Protein AF-D9UV63-F1 (afdb_monomer_lite)

Sequence (111 aa):
MTKRVDGAAAPSVGQDRGRERWCEWCGSPFRPAGTG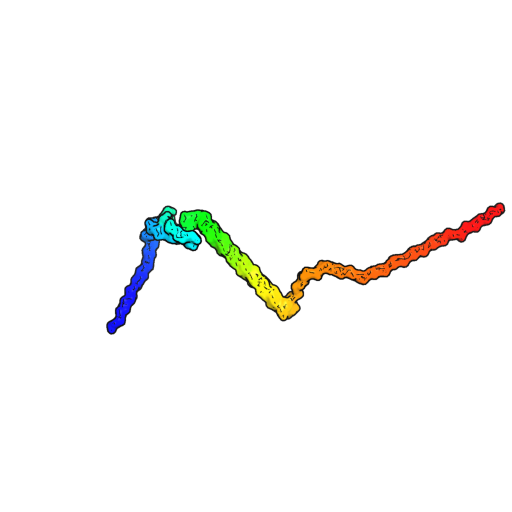RMPRYCRRSCRQRAYEHRQEAARLLAATQEAERAALAYAAGLAVPSRDETPQPGPALPPPRSAAPLSAGEELPLF

Radius of gyration: 40.04 Å; chains: 1; bounding box: 150×21×52 Å

pLDDT: mean 77.17, std 18.34, range [42.72, 98.56]

Structure (mmCIF, N/CA/C/O backbone):
data_AF-D9UV63-F1
#
_entry.id   AF-D9UV63-F1
#
loop_
_atom_site.group_PDB
_atom_site.id
_atom_site.type_symbol
_atom_site.label_atom_id
_atom_site.label_alt_id
_atom_site.label_comp_id
_atom_site.label_asym_id
_atom_site.label_entity_id
_atom_site.label_seq_id
_atom_site.pdbx_PDB_ins_code
_atom_site.Cartn_x
_atom_site.Cartn_y
_atom_site.Cartn_z
_atom_site.occupancy
_atom_site.B_iso_or_equiv
_atom_site.auth_seq_id
_atom_site.auth_comp_id
_atom_site.auth_asym_id
_atom_site.auth_atom_id
_atom_site.pdbx_PDB_model_num
ATOM 1 N N . MET A 1 1 ? -50.334 2.379 -10.396 1.00 52.16 1 MET A N 1
ATOM 2 C CA . MET A 1 1 ? -49.906 2.484 -8.983 1.00 52.16 1 MET A CA 1
ATOM 3 C C . MET A 1 1 ? -48.487 1.933 -8.827 1.00 52.16 1 MET A C 1
ATOM 5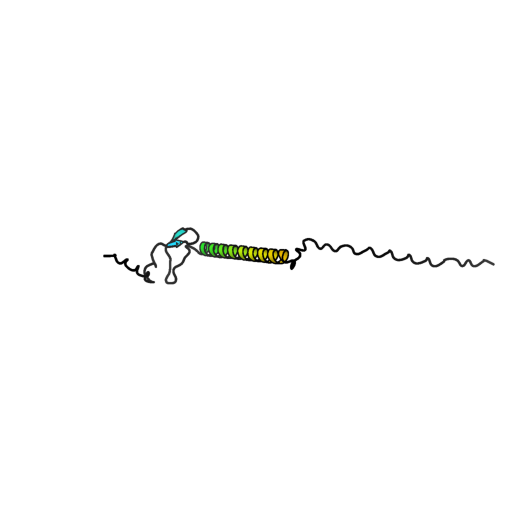 O O . MET A 1 1 ? -48.330 0.751 -8.559 1.00 52.16 1 MET A O 1
ATOM 9 N N . THR A 1 2 ? -47.443 2.738 -9.030 1.00 54.31 2 THR A N 1
ATOM 10 C CA . THR A 1 2 ? -46.047 2.318 -8.792 1.00 54.31 2 THR A CA 1
ATOM 11 C C . THR A 1 2 ? -45.567 2.928 -7.478 1.00 54.31 2 THR A C 1
ATOM 13 O O . THR A 1 2 ? -45.623 4.142 -7.287 1.00 54.31 2 THR A O 1
ATOM 16 N N . LYS A 1 3 ? -45.197 2.062 -6.527 1.00 45.53 3 LYS A N 1
ATOM 17 C CA . LYS A 1 3 ? -44.826 2.430 -5.156 1.00 45.53 3 LYS A CA 1
ATOM 18 C C . LYS A 1 3 ? -43.593 3.341 -5.146 1.00 45.53 3 LYS A C 1
ATOM 20 O O . LYS A 1 3 ? -42.590 3.029 -5.783 1.00 45.53 3 LYS A O 1
ATOM 25 N N . ARG A 1 4 ? -43.681 4.437 -4.384 1.00 50.59 4 ARG A N 1
ATOM 26 C CA . ARG A 1 4 ? -42.527 5.217 -3.915 1.00 50.59 4 ARG A CA 1
ATOM 27 C C . ARG A 1 4 ? -41.579 4.270 -3.185 1.00 50.59 4 ARG A C 1
ATOM 29 O O . ARG A 1 4 ? -42.009 3.564 -2.279 1.00 50.59 4 ARG A O 1
ATOM 36 N N . VAL A 1 5 ? -40.315 4.270 -3.583 1.00 57.81 5 VAL A N 1
ATOM 37 C CA . VAL A 1 5 ? -39.235 3.810 -2.714 1.00 57.81 5 VAL A CA 1
ATOM 38 C C . VAL A 1 5 ? -38.868 4.993 -1.829 1.00 57.81 5 VAL A C 1
ATOM 40 O O . VAL A 1 5 ? -38.463 6.046 -2.320 1.00 57.81 5 VAL A O 1
ATOM 43 N N . ASP A 1 6 ? -39.135 4.856 -0.537 1.00 47.62 6 ASP A N 1
ATOM 44 C CA . ASP A 1 6 ? -38.837 5.881 0.451 1.00 47.62 6 ASP A CA 1
ATOM 45 C C . ASP A 1 6 ? -37.332 6.158 0.495 1.00 47.62 6 ASP A C 1
ATOM 47 O O . ASP A 1 6 ? -36.498 5.248 0.506 1.00 47.62 6 ASP A O 1
ATOM 51 N N . GLY A 1 7 ? -36.996 7.448 0.487 1.00 42.72 7 GLY A N 1
ATOM 52 C CA . GLY A 1 7 ? -35.633 7.935 0.602 1.00 42.72 7 GLY A CA 1
ATOM 53 C C . GLY A 1 7 ? -35.008 7.470 1.911 1.00 42.72 7 GLY A C 1
ATOM 54 O O . GLY A 1 7 ? -35.487 7.800 2.996 1.00 42.72 7 GLY A O 1
ATOM 55 N N . ALA A 1 8 ? -33.907 6.729 1.803 1.00 46.25 8 ALA A N 1
ATOM 56 C CA . ALA A 1 8 ? -33.042 6.439 2.931 1.00 46.25 8 ALA A CA 1
ATOM 57 C C . ALA A 1 8 ? -32.489 7.764 3.475 1.00 46.25 8 ALA A C 1
ATOM 59 O O . ALA A 1 8 ? -31.674 8.431 2.834 1.00 46.25 8 ALA A O 1
ATOM 60 N N . ALA A 1 9 ? -32.972 8.153 4.653 1.00 45.19 9 ALA A N 1
ATOM 61 C CA . ALA A 1 9 ? -32.455 9.279 5.408 1.00 45.19 9 ALA A CA 1
ATOM 62 C C . ALA A 1 9 ? -30.938 9.120 5.593 1.00 45.19 9 ALA A C 1
ATOM 64 O O . ALA A 1 9 ? -30.464 8.092 6.082 1.00 45.19 9 ALA A O 1
ATOM 65 N N . ALA A 1 10 ? -30.177 10.142 5.196 1.00 49.03 10 ALA A N 1
ATOM 66 C CA . ALA A 1 10 ? -28.748 10.218 5.466 1.00 49.03 10 ALA A CA 1
ATOM 67 C C . ALA A 1 10 ? -28.498 10.026 6.976 1.00 49.03 10 ALA A C 1
ATOM 69 O O . ALA A 1 10 ? -29.213 10.632 7.785 1.00 49.03 10 ALA A O 1
ATOM 70 N N . PRO A 1 11 ? -27.516 9.204 7.391 1.00 55.31 11 PRO A N 1
ATOM 71 C CA . PRO A 1 11 ? -27.257 8.980 8.805 1.00 55.31 11 PRO A CA 1
ATOM 72 C C . PRO A 1 11 ? -26.878 10.307 9.467 1.00 55.31 11 PRO A C 1
ATOM 74 O O . PRO A 1 11 ? -25.893 10.953 9.105 1.00 55.31 11 PRO A O 1
ATOM 77 N N . SER A 1 12 ? -27.697 10.728 10.431 1.00 54.62 12 SER A N 1
ATOM 78 C CA . SER A 1 12 ? -27.438 11.913 11.244 1.00 54.62 12 SER A CA 1
ATOM 79 C C . SER A 1 12 ? -26.061 11.791 11.914 1.00 54.62 12 SER A C 1
ATOM 81 O O . SER A 1 12 ? -25.758 10.797 12.574 1.00 54.62 12 SER A O 1
ATOM 83 N N . VAL A 1 13 ? -25.217 12.817 11.754 1.00 55.12 13 VAL A N 1
ATOM 84 C CA . VAL A 1 13 ? -23.779 12.875 12.119 1.00 55.12 13 VAL A CA 1
ATOM 85 C C . VAL A 1 13 ? -23.507 12.734 13.644 1.00 55.12 13 VAL A C 1
ATOM 87 O O . VAL A 1 13 ? -22.407 12.979 14.137 1.00 55.12 13 VAL A O 1
ATOM 90 N N . GLY A 1 14 ? -24.487 12.299 14.443 1.00 54.06 14 GLY A N 1
ATOM 91 C CA . GLY A 1 14 ? -24.403 12.208 15.902 1.00 54.06 14 GLY A CA 1
ATOM 92 C C . GLY A 1 14 ? -24.740 10.860 16.544 1.00 54.06 14 GLY A C 1
ATOM 93 O O . GLY A 1 14 ? -24.405 10.694 17.714 1.00 54.06 14 GLY A O 1
ATOM 94 N N . GLN A 1 15 ? -25.365 9.907 15.841 1.00 56.56 15 GLN A N 1
ATOM 95 C CA . GLN A 1 15 ? -25.986 8.736 16.495 1.00 56.56 15 GLN A CA 1
ATOM 96 C C . GLN A 1 15 ? -25.116 7.470 16.572 1.00 56.56 15 GLN A C 1
ATOM 98 O O . GLN A 1 15 ? -25.423 6.568 17.348 1.00 56.56 15 GLN A O 1
ATOM 103 N N . ASP A 1 16 ? -23.997 7.402 15.851 1.00 59.72 16 ASP A N 1
ATOM 104 C CA . ASP A 1 16 ? -23.160 6.191 15.822 1.00 59.72 16 ASP A CA 1
ATOM 105 C C . ASP A 1 16 ? -22.022 6.177 16.858 1.00 59.72 16 ASP A C 1
ATOM 107 O O . ASP A 1 16 ? -21.193 5.267 16.868 1.00 59.72 16 ASP A O 1
ATOM 111 N N . ARG A 1 17 ? -21.966 7.163 17.765 1.00 61.62 17 ARG A N 1
ATOM 112 C CA . ARG A 1 17 ? -20.850 7.326 18.722 1.00 61.62 17 ARG A CA 1
ATOM 113 C C . ARG A 1 17 ? -20.729 6.200 19.759 1.00 61.62 17 ARG A C 1
ATOM 115 O O . ARG A 1 17 ? -19.699 6.103 20.409 1.00 61.62 17 ARG A O 1
ATOM 122 N N . GLY A 1 18 ? -21.756 5.361 19.904 1.00 64.69 18 GLY A N 1
ATOM 123 C CA . GLY A 1 18 ? -21.752 4.177 20.773 1.00 64.69 18 GLY A CA 1
ATOM 124 C C . GLY A 1 18 ? -22.094 2.873 20.052 1.00 64.69 18 GLY A C 1
ATOM 125 O O . GLY A 1 18 ? -22.155 1.826 20.697 1.00 64.69 18 GLY A O 1
ATOM 126 N N . ARG A 1 19 ? -22.331 2.914 18.732 1.00 80.38 19 ARG A N 1
ATOM 127 C CA . ARG A 1 19 ? -22.620 1.701 17.963 1.00 80.38 19 ARG A CA 1
ATOM 128 C C . ARG A 1 19 ? -21.338 0.928 17.702 1.00 80.38 19 ARG A C 1
ATOM 130 O O . ARG A 1 19 ? -20.270 1.496 17.471 1.00 80.38 19 ARG A O 1
ATOM 137 N N . GLU A 1 20 ? -21.471 -0.387 17.740 1.00 87.31 20 GLU A N 1
ATOM 138 C CA . GLU A 1 20 ? -20.416 -1.298 17.330 1.00 87.31 20 GLU A CA 1
ATOM 139 C C . GLU A 1 20 ? -20.101 -1.096 15.844 1.00 87.31 20 GLU A C 1
ATOM 141 O O . GLU A 1 20 ? -21.002 -0.999 15.008 1.00 87.31 20 GLU A O 1
ATOM 146 N N . ARG A 1 21 ? -18.812 -0.980 15.520 1.00 90.69 21 ARG A N 1
ATOM 147 C CA . ARG A 1 21 ? -18.309 -0.849 14.152 1.00 90.69 21 ARG A CA 1
ATOM 148 C C . ARG A 1 21 ? -17.352 -1.974 13.837 1.00 90.69 21 ARG A C 1
ATOM 150 O O . ARG A 1 21 ? -16.706 -2.520 14.721 1.00 90.69 21 ARG A O 1
ATOM 157 N N . TRP A 1 22 ? -17.187 -2.239 12.555 1.00 94.50 22 TRP A N 1
ATOM 158 C CA . TRP A 1 22 ? -16.275 -3.254 12.061 1.00 94.50 22 TRP A CA 1
ATOM 159 C C . TRP A 1 22 ? -14.957 -2.604 11.645 1.00 94.50 22 TRP A C 1
ATOM 161 O O . TRP A 1 22 ? -14.942 -1.585 10.954 1.00 94.50 22 TRP A O 1
ATOM 171 N N . CYS A 1 23 ? -13.837 -3.152 12.111 1.00 95.38 23 CYS A N 1
ATOM 172 C CA . CYS A 1 23 ? -12.514 -2.675 11.724 1.00 95.38 23 CYS A CA 1
ATOM 173 C C . CYS A 1 23 ? -12.260 -2.957 10.237 1.00 95.38 23 CYS A C 1
ATOM 175 O O . CYS A 1 23 ? -12.257 -4.115 9.835 1.00 95.38 23 CYS A O 1
ATOM 177 N N . GLU A 1 24 ? -11.934 -1.931 9.450 1.00 95.75 24 GLU A N 1
ATOM 178 C CA . GLU A 1 24 ? -11.676 -2.083 8.004 1.00 95.75 24 GLU A CA 1
ATOM 179 C C . GLU A 1 24 ? -10.440 -2.948 7.680 1.00 95.75 24 GLU A C 1
ATOM 181 O O . GLU A 1 24 ? -10.296 -3.407 6.556 1.00 95.75 24 GLU A O 1
ATOM 186 N N . TRP A 1 25 ? -9.536 -3.174 8.645 1.00 97.00 25 TRP A N 1
ATOM 187 C CA . TRP A 1 25 ? -8.343 -4.011 8.447 1.00 97.00 25 TRP A CA 1
ATOM 188 C C . TRP A 1 25 ? -8.535 -5.466 8.888 1.00 97.00 25 TRP A C 1
ATOM 190 O O . TRP A 1 25 ? -8.176 -6.382 8.163 1.00 97.00 25 TRP A O 1
ATOM 200 N N . CYS A 1 26 ? -9.039 -5.692 10.107 1.00 96.44 26 CYS A N 1
ATOM 201 C CA . CYS A 1 26 ? -9.114 -7.039 10.691 1.00 96.44 26 CYS A CA 1
ATOM 202 C C . CYS A 1 26 ? -10.534 -7.589 10.813 1.00 96.44 26 CYS A C 1
ATOM 204 O O . CYS A 1 26 ? -10.697 -8.701 11.299 1.00 96.44 26 CYS A O 1
ATOM 206 N N . GLY A 1 27 ? -11.556 -6.802 10.469 1.00 95.56 27 GLY A N 1
ATOM 207 C CA . GLY A 1 27 ? -12.952 -7.222 10.568 1.00 95.56 27 GLY A CA 1
ATOM 208 C C . GLY A 1 27 ? -13.442 -7.469 11.994 1.00 95.56 27 GLY A C 1
ATOM 209 O O . GLY A 1 27 ? -14.493 -8.059 12.169 1.00 95.56 27 GLY A O 1
ATOM 210 N N . SER A 1 28 ? -12.713 -7.058 13.036 1.00 94.69 28 SER A N 1
ATOM 211 C CA . SER A 1 28 ? -13.193 -7.226 14.413 1.00 94.69 28 SER A CA 1
ATOM 212 C C . SER A 1 28 ? -14.197 -6.129 14.780 1.00 94.69 28 SER A C 1
ATOM 214 O O . SER A 1 28 ? -13.947 -4.963 14.432 1.00 94.69 28 SER A O 1
ATOM 216 N N . PRO A 1 29 ? -15.279 -6.461 15.508 1.00 94.00 29 PRO A N 1
ATOM 217 C CA . PRO A 1 29 ? -16.172 -5.462 16.069 1.00 94.00 29 PRO A CA 1
ATOM 218 C C . PRO A 1 29 ? -15.436 -4.632 17.128 1.00 94.00 29 PRO A C 1
ATOM 220 O O . PRO A 1 29 ? -14.613 -5.145 17.889 1.00 94.00 29 PRO A O 1
ATOM 223 N N . PHE A 1 30 ? -15.690 -3.328 17.164 1.00 91.94 30 PHE A N 1
ATOM 224 C CA . PHE A 1 30 ? -15.146 -2.430 18.173 1.00 91.94 30 PHE A CA 1
ATOM 225 C C . PHE A 1 30 ? -16.075 -1.244 18.420 1.00 91.94 30 PHE A C 1
ATOM 227 O O . PHE A 1 30 ? -16.793 -0.787 17.528 1.00 91.94 30 PHE A O 1
ATOM 234 N N . ARG A 1 31 ? -16.032 -0.712 19.642 1.00 90.50 31 ARG A N 1
ATOM 235 C CA . ARG A 1 31 ? -16.766 0.501 20.010 1.00 90.50 31 ARG A CA 1
ATOM 236 C C . ARG A 1 31 ? -15.817 1.700 19.956 1.00 90.50 31 ARG A C 1
ATOM 238 O O . ARG A 1 31 ? -14.782 1.671 20.624 1.00 90.50 31 ARG A O 1
ATOM 245 N N . PRO A 1 32 ? -16.106 2.728 19.143 1.00 87.06 32 PRO A N 1
ATOM 246 C CA . PRO A 1 32 ? -15.256 3.906 19.060 1.00 87.06 32 PRO A CA 1
ATOM 247 C C . PRO A 1 32 ? -15.287 4.676 20.387 1.00 87.06 32 PRO A C 1
ATOM 249 O O . PRO A 1 32 ? -16.355 5.038 20.868 1.00 87.06 32 PRO A O 1
ATOM 252 N N . ALA A 1 33 ? -14.119 4.943 20.971 1.00 79.50 33 ALA A N 1
ATOM 253 C CA . ALA A 1 33 ? -13.996 5.796 22.150 1.00 79.50 33 ALA A CA 1
ATOM 254 C C . ALA A 1 33 ? -13.618 7.223 21.721 1.00 79.50 33 ALA A C 1
ATOM 256 O O . ALA A 1 33 ? -12.603 7.414 21.049 1.00 79.50 33 ALA A O 1
ATOM 257 N N . GLY A 1 34 ? -14.426 8.214 22.105 1.00 74.88 34 GLY A N 1
ATOM 258 C CA . GLY A 1 34 ? -14.102 9.636 21.963 1.00 74.88 34 GLY A CA 1
ATOM 259 C C . GLY A 1 34 ? -15.150 10.481 21.237 1.00 74.88 34 GLY A C 1
ATOM 260 O O . GLY A 1 34 ? -16.037 9.988 20.540 1.00 74.88 34 GLY A O 1
ATOM 261 N N . THR A 1 35 ? -15.023 11.794 21.406 1.00 70.25 35 THR A N 1
ATOM 262 C CA . THR A 1 35 ? -15.809 12.822 20.723 1.00 70.25 35 THR A CA 1
ATOM 263 C C . THR A 1 35 ? -15.023 13.317 19.505 1.00 70.25 35 THR A C 1
ATOM 265 O O . THR A 1 35 ? -13.955 13.904 19.636 1.00 70.25 35 THR A O 1
ATOM 268 N N . GLY A 1 36 ? -15.503 13.032 18.289 1.00 82.12 36 GLY A N 1
ATOM 269 C CA . GLY A 1 36 ? -14.831 13.469 17.061 1.00 82.12 36 GLY A CA 1
ATOM 270 C C . GLY A 1 36 ? -15.113 12.586 15.848 1.00 82.12 36 GLY A C 1
ATOM 271 O O . GLY A 1 36 ? -16.120 11.878 15.790 1.00 82.12 36 GLY A O 1
ATOM 272 N N . ARG A 1 37 ? -14.210 12.630 14.858 1.00 83.75 37 ARG A N 1
ATOM 273 C CA . ARG A 1 37 ? -14.317 11.807 13.646 1.00 83.75 37 ARG A CA 1
ATOM 274 C C . ARG A 1 37 ? -14.276 10.330 14.019 1.00 83.75 37 ARG A C 1
ATOM 276 O O . ARG A 1 37 ? -13.293 9.855 14.587 1.00 83.75 37 ARG A O 1
ATOM 283 N N . MET A 1 38 ? -15.310 9.596 13.617 1.00 85.94 38 MET A N 1
ATOM 284 C CA . MET A 1 38 ? -15.406 8.173 13.914 1.00 85.94 38 MET A CA 1
ATOM 285 C C . MET A 1 38 ? -14.194 7.404 13.359 1.00 85.94 38 MET A C 1
ATOM 287 O O . MET A 1 38 ? -13.860 7.534 12.171 1.00 85.94 38 MET A O 1
ATOM 291 N N . PRO A 1 39 ? -13.515 6.599 14.193 1.00 89.62 39 PRO A N 1
ATOM 292 C CA . PRO A 1 39 ? -12.405 5.776 13.748 1.00 89.62 39 PRO A CA 1
ATOM 293 C C . PRO A 1 39 ? -12.880 4.673 12.790 1.00 89.62 39 PRO A C 1
ATOM 295 O O . PRO A 1 39 ? -13.997 4.159 12.879 1.00 89.62 39 PRO A O 1
ATOM 298 N N . ARG A 1 40 ? -11.987 4.310 11.866 1.00 92.25 40 ARG A N 1
ATOM 299 C CA . ARG A 1 40 ? -12.151 3.205 10.902 1.00 92.25 40 ARG A CA 1
ATOM 300 C C . ARG A 1 40 ? -11.482 1.902 11.355 1.00 92.25 40 ARG A C 1
ATOM 302 O O . ARG A 1 40 ? -11.753 0.834 10.821 1.00 92.25 40 ARG A O 1
ATOM 309 N N . TYR A 1 41 ? -10.596 1.9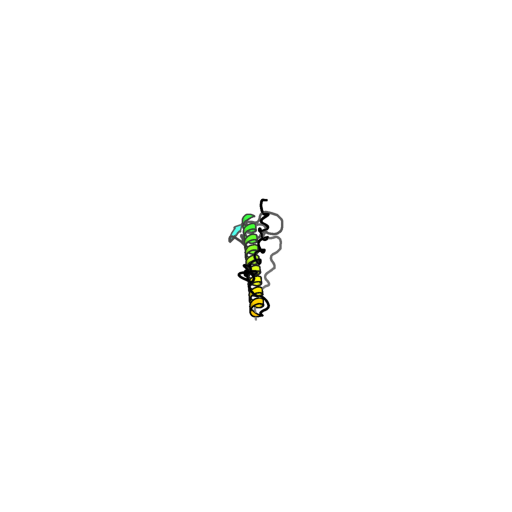94 12.346 1.00 95.31 41 TYR A N 1
ATOM 310 C CA . TYR A 1 41 ? -9.768 0.886 12.811 1.00 95.31 41 TYR A CA 1
ATOM 311 C C . TYR A 1 41 ? -9.887 0.741 14.324 1.00 95.31 41 TYR A C 1
ATOM 313 O O . TYR A 1 41 ? -9.881 1.747 15.035 1.00 95.31 41 TYR A O 1
ATOM 321 N N . CYS A 1 42 ? -9.908 -0.502 14.805 1.00 93.06 42 CYS A N 1
ATOM 322 C CA . CYS A 1 42 ? -10.038 -0.811 16.229 1.00 93.06 42 CYS A CA 1
ATOM 323 C C . CYS A 1 42 ? -8.822 -0.396 17.076 1.00 93.06 42 CYS A C 1
ATOM 325 O O . CYS A 1 42 ? -8.955 -0.190 18.277 1.00 93.06 42 CYS A O 1
ATOM 327 N N . ARG A 1 43 ? -7.630 -0.272 16.473 1.00 93.31 43 ARG A N 1
ATOM 328 C CA . ARG A 1 43 ? -6.374 0.066 17.169 1.00 93.31 43 ARG A CA 1
ATOM 329 C C . ARG A 1 43 ? -5.331 0.680 16.237 1.00 93.31 43 ARG A C 1
ATOM 331 O O . ARG A 1 43 ? -5.407 0.529 15.014 1.00 93.31 43 ARG A O 1
ATOM 338 N N . ARG A 1 44 ? -4.312 1.324 16.823 1.00 95.38 44 ARG A N 1
ATOM 339 C CA . ARG A 1 44 ? -3.195 1.957 16.092 1.00 95.38 44 ARG A CA 1
ATOM 340 C C . ARG A 1 44 ? -2.446 0.972 15.188 1.00 95.38 44 ARG A C 1
ATOM 342 O O . ARG A 1 44 ? -2.151 1.324 14.054 1.00 95.38 44 ARG A O 1
ATOM 349 N N . SER A 1 45 ? -2.220 -0.267 15.628 1.00 97.00 45 SER A N 1
ATOM 350 C CA . SER A 1 45 ? -1.533 -1.283 14.811 1.00 97.00 45 SER A CA 1
ATOM 351 C C . SER A 1 45 ? -2.322 -1.698 13.564 1.00 97.00 45 SER A C 1
ATOM 353 O O . SER A 1 45 ? -1.735 -1.929 12.514 1.00 97.00 45 SER A O 1
ATOM 355 N N . CYS A 1 46 ? -3.657 -1.754 13.629 1.00 96.81 46 CYS A N 1
ATOM 356 C CA . CYS A 1 46 ? -4.489 -2.005 12.445 1.00 96.81 46 CYS A CA 1
ATOM 357 C C . CYS A 1 46 ? -4.439 -0.829 11.462 1.00 96.81 46 CYS A C 1
ATOM 359 O O . CYS A 1 46 ? -4.366 -1.044 10.257 1.00 96.81 46 CYS A O 1
ATOM 361 N N . ARG A 1 47 ? -4.404 0.410 11.969 1.00 96.44 47 ARG A N 1
ATOM 362 C CA . ARG A 1 47 ? -4.196 1.598 11.130 1.00 96.44 47 ARG A CA 1
ATOM 363 C C . ARG A 1 47 ? -2.834 1.564 10.431 1.00 96.44 47 ARG A C 1
ATOM 365 O O . ARG A 1 47 ? -2.768 1.886 9.249 1.00 96.44 47 ARG A O 1
ATOM 372 N N . GLN A 1 48 ? -1.785 1.184 11.159 1.00 98.06 48 GLN A N 1
ATOM 373 C CA . GLN A 1 48 ? -0.422 1.106 10.640 1.00 98.06 48 GLN A CA 1
ATOM 374 C C . GLN A 1 48 ? -0.314 0.070 9.516 1.00 98.06 48 GLN A C 1
ATOM 376 O O . GLN A 1 48 ? 0.085 0.418 8.411 1.00 98.06 48 GLN A O 1
ATOM 381 N N . ARG A 1 49 ? -0.805 -1.153 9.742 1.00 98.31 49 ARG A N 1
ATOM 382 C CA . ARG A 1 49 ? -0.810 -2.204 8.713 1.00 98.31 49 ARG A CA 1
ATOM 383 C C . ARG A 1 49 ? -1.616 -1.824 7.472 1.00 98.31 49 ARG A C 1
ATOM 385 O O . ARG A 1 49 ? -1.171 -2.056 6.357 1.00 98.31 49 ARG A O 1
ATOM 392 N N . ALA A 1 50 ? -2.765 -1.169 7.645 1.00 98.25 50 ALA A N 1
ATOM 393 C CA . ALA A 1 50 ? -3.542 -0.668 6.513 1.00 98.25 50 ALA A CA 1
ATOM 394 C C . ALA A 1 50 ? -2.795 0.420 5.720 1.00 98.25 50 ALA A C 1
ATOM 396 O O . ALA A 1 50 ? -2.970 0.530 4.509 1.00 98.25 50 ALA A O 1
ATOM 397 N N . TYR A 1 51 ? -1.990 1.252 6.389 1.00 98.06 51 TYR A N 1
ATOM 398 C CA . TYR A 1 51 ? -1.128 2.225 5.719 1.00 98.06 51 TYR A CA 1
ATOM 399 C C . TYR A 1 51 ? -0.008 1.531 4.943 1.00 98.06 51 TYR A C 1
ATOM 401 O O . TYR A 1 51 ? 0.140 1.797 3.755 1.00 98.06 51 TYR A O 1
ATOM 409 N N . GLU A 1 52 ? 0.708 0.608 5.579 1.00 98.56 52 GLU A N 1
ATOM 410 C CA . GLU A 1 52 ? 1.789 -0.167 4.961 1.00 98.56 52 GLU A CA 1
ATOM 411 C C . GLU A 1 52 ? 1.297 -0.957 3.754 1.00 98.56 52 GLU A C 1
ATOM 413 O O . GLU A 1 52 ? 1.894 -0.866 2.693 1.00 98.56 52 GLU A O 1
ATOM 418 N N . HIS A 1 53 ? 0.151 -1.627 3.864 1.00 98.19 53 HIS A N 1
ATOM 419 C CA . HIS A 1 53 ? -0.457 -2.346 2.749 1.00 98.19 53 HIS A CA 1
ATOM 420 C C . HIS A 1 53 ? -0.756 -1.429 1.554 1.00 98.19 53 HIS A C 1
ATOM 422 O O . HIS A 1 53 ? -0.507 -1.792 0.408 1.00 98.19 53 HIS A O 1
ATOM 428 N N . ARG A 1 54 ? -1.276 -0.217 1.797 1.00 97.81 54 ARG A N 1
ATOM 429 C CA . ARG A 1 54 ? -1.505 0.759 0.716 1.00 97.81 54 ARG A CA 1
ATOM 430 C C . ARG A 1 54 ? -0.199 1.274 0.116 1.00 97.81 54 ARG A C 1
ATOM 432 O O . ARG A 1 54 ? -0.149 1.495 -1.087 1.00 97.81 54 ARG A O 1
ATOM 439 N N . GLN A 1 55 ? 0.827 1.490 0.938 1.00 98.56 55 GLN A N 1
ATOM 440 C CA . GLN A 1 55 ? 2.147 1.905 0.461 1.00 98.56 55 GLN A CA 1
ATOM 441 C C . GLN A 1 55 ? 2.803 0.811 -0.379 1.00 98.56 55 GLN A C 1
ATOM 443 O O . GLN A 1 55 ? 3.338 1.109 -1.439 1.00 98.56 55 GLN A O 1
ATOM 448 N N . GLU A 1 56 ? 2.709 -0.444 0.050 1.00 98.25 56 GLU A N 1
ATOM 449 C CA . GLU A 1 56 ? 3.233 -1.588 -0.688 1.00 98.25 56 GLU A CA 1
ATOM 450 C C . GLU A 1 56 ? 2.525 -1.742 -2.035 1.00 98.25 56 GLU A C 1
ATOM 452 O O . GLU A 1 56 ? 3.178 -1.793 -3.072 1.00 98.25 56 GLU A O 1
ATOM 457 N N . ALA A 1 57 ? 1.190 -1.678 -2.050 1.00 98.12 57 ALA A N 1
ATOM 458 C CA . ALA A 1 57 ? 0.426 -1.685 -3.295 1.00 98.12 57 ALA A CA 1
ATOM 459 C C . ALA A 1 57 ? 0.832 -0.532 -4.233 1.00 98.12 57 ALA A C 1
ATOM 461 O O . ALA A 1 57 ? 0.989 -0.742 -5.432 1.00 98.12 57 ALA A O 1
ATOM 462 N N . ALA A 1 58 ? 1.049 0.675 -3.700 1.00 98.25 58 ALA A N 1
ATOM 463 C CA . ALA A 1 58 ? 1.501 1.814 -4.496 1.00 98.25 58 ALA A CA 1
ATOM 464 C C . ALA A 1 58 ? 2.913 1.611 -5.074 1.00 98.25 58 ALA A C 1
ATOM 466 O O . ALA A 1 58 ? 3.148 1.963 -6.226 1.00 98.25 58 ALA A O 1
ATOM 467 N N . ARG A 1 59 ? 3.837 1.017 -4.307 1.00 98.44 59 ARG A N 1
ATOM 468 C CA . ARG A 1 59 ? 5.195 0.693 -4.776 1.00 98.44 59 ARG A CA 1
ATOM 469 C C . ARG A 1 59 ? 5.176 -0.345 -5.886 1.00 98.44 59 ARG A C 1
ATOM 471 O O . ARG A 1 59 ? 5.850 -0.156 -6.890 1.00 98.44 59 ARG A O 1
ATOM 478 N N . LEU A 1 60 ? 4.380 -1.402 -5.727 1.00 98.38 60 LEU A N 1
ATOM 479 C CA . LEU A 1 60 ? 4.232 -2.430 -6.753 1.00 98.38 60 LEU A CA 1
ATOM 480 C C . LEU A 1 60 ? 3.666 -1.838 -8.047 1.00 98.38 60 LEU A C 1
ATOM 482 O O . LEU A 1 60 ? 4.213 -2.095 -9.110 1.00 98.38 60 LEU A O 1
ATOM 486 N N . LEU A 1 61 ? 2.639 -0.987 -7.959 1.00 98.50 61 LEU A N 1
ATOM 487 C CA . LEU A 1 61 ? 2.083 -0.298 -9.128 1.00 98.50 61 LEU A CA 1
ATOM 488 C C . LEU A 1 61 ? 3.089 0.649 -9.799 1.00 98.50 61 LEU A C 1
ATOM 490 O O . LEU A 1 61 ? 3.127 0.741 -11.023 1.00 98.50 61 LEU A O 1
ATOM 494 N N . ALA A 1 62 ? 3.907 1.362 -9.023 1.00 97.81 62 ALA A N 1
ATOM 495 C CA . ALA A 1 62 ? 4.965 2.199 -9.584 1.00 97.81 62 ALA A CA 1
ATOM 496 C C . ALA A 1 62 ? 6.010 1.347 -10.321 1.00 97.81 62 ALA A C 1
ATOM 498 O O . ALA A 1 62 ? 6.340 1.641 -11.467 1.00 97.81 62 ALA A O 1
ATOM 499 N N . ALA A 1 63 ? 6.446 0.240 -9.714 1.00 96.38 63 ALA A N 1
ATOM 500 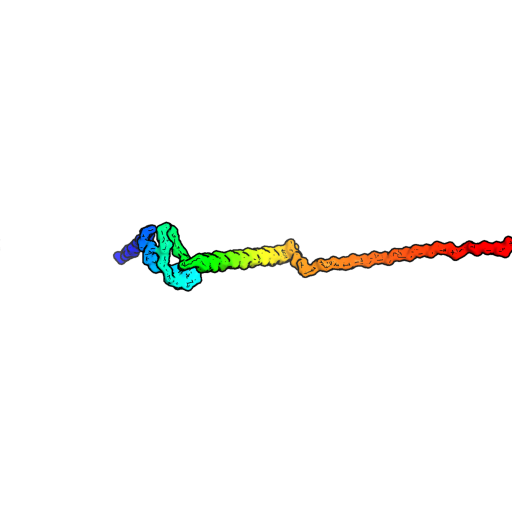C CA . ALA A 1 63 ? 7.391 -0.687 -10.328 1.00 96.38 63 ALA A CA 1
ATOM 501 C C . ALA A 1 63 ? 6.835 -1.318 -11.617 1.00 96.38 63 ALA A C 1
ATOM 503 O O . ALA A 1 63 ? 7.564 -1.446 -12.599 1.00 96.38 63 ALA A O 1
ATOM 504 N N . THR A 1 64 ? 5.544 -1.671 -11.659 1.00 97.69 64 THR A N 1
ATOM 505 C CA . THR A 1 64 ? 4.921 -2.175 -12.894 1.00 97.69 64 THR A CA 1
ATOM 506 C C . THR A 1 64 ? 4.876 -1.100 -13.970 1.00 97.69 64 THR A C 1
ATOM 508 O O . THR A 1 64 ? 5.236 -1.379 -15.105 1.00 97.69 64 THR A O 1
ATOM 511 N N . GLN A 1 65 ? 4.511 0.139 -13.625 1.00 97.94 65 GLN A N 1
ATOM 512 C CA . GLN A 1 65 ? 4.504 1.252 -14.582 1.00 97.94 65 GLN A CA 1
ATOM 513 C C . GLN A 1 65 ? 5.902 1.548 -15.133 1.00 97.94 65 GLN A C 1
ATOM 515 O O . GLN A 1 65 ? 6.056 1.848 -16.314 1.00 97.94 65 GLN A O 1
ATOM 520 N N . GLU A 1 66 ? 6.930 1.475 -14.291 1.00 94.38 66 GLU A N 1
ATOM 521 C CA . GLU A 1 66 ? 8.323 1.625 -14.711 1.00 94.38 66 GLU A CA 1
ATOM 522 C C . GLU A 1 66 ? 8.749 0.494 -15.651 1.00 94.38 66 GLU A C 1
ATOM 524 O O . GLU A 1 66 ? 9.316 0.765 -16.710 1.00 94.38 66 GLU A O 1
ATOM 529 N N . ALA A 1 67 ? 8.412 -0.755 -15.322 1.00 93.75 67 ALA A N 1
ATOM 530 C CA . ALA A 1 67 ? 8.687 -1.907 -16.175 1.00 93.75 67 ALA A CA 1
ATOM 531 C C . ALA A 1 67 ? 7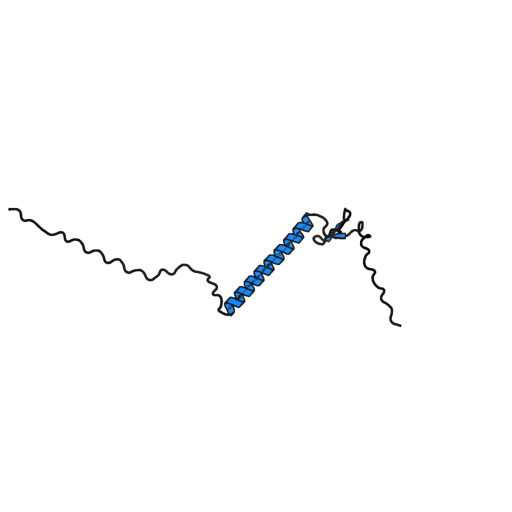.955 -1.818 -17.525 1.00 93.75 67 ALA A C 1
ATOM 533 O O . ALA A 1 67 ? 8.555 -2.066 -18.569 1.00 93.75 67 ALA A O 1
ATOM 534 N N . GLU A 1 68 ? 6.685 -1.409 -17.525 1.00 96.69 68 GLU A N 1
ATOM 535 C CA . GLU A 1 68 ? 5.892 -1.186 -18.738 1.00 96.69 68 GLU A CA 1
ATOM 536 C C . GLU A 1 68 ? 6.499 -0.079 -19.606 1.00 96.69 68 GLU A C 1
ATOM 538 O O . GLU A 1 68 ? 6.665 -0.256 -20.813 1.00 96.69 68 GLU A O 1
ATOM 543 N N . ARG A 1 69 ? 6.899 1.048 -19.001 1.00 95.88 69 ARG A N 1
ATOM 544 C CA . ARG A 1 69 ? 7.591 2.136 -19.710 1.00 95.88 69 ARG A CA 1
ATOM 545 C C . ARG A 1 69 ? 8.904 1.665 -20.325 1.00 95.88 69 ARG A C 1
ATOM 547 O O . ARG A 1 69 ? 9.167 1.971 -21.486 1.00 95.88 69 ARG A O 1
ATOM 554 N N . ALA A 1 70 ? 9.707 0.912 -19.576 1.00 91.12 70 ALA A N 1
ATOM 555 C CA . ALA A 1 70 ? 10.956 0.347 -20.073 1.00 91.12 70 ALA A CA 1
ATOM 556 C C . ALA A 1 70 ? 10.713 -0.634 -21.232 1.00 91.12 70 ALA A C 1
ATOM 558 O O . ALA A 1 70 ? 11.420 -0.578 -22.237 1.00 91.12 70 ALA A O 1
ATOM 559 N N . ALA A 1 71 ? 9.683 -1.479 -21.138 1.00 92.25 71 ALA A N 1
ATOM 560 C CA . ALA A 1 71 ? 9.309 -2.414 -22.196 1.00 92.25 71 ALA A CA 1
ATOM 561 C C . ALA A 1 71 ? 8.864 -1.691 -23.477 1.00 92.25 71 ALA A C 1
ATOM 563 O O . ALA A 1 71 ? 9.290 -2.064 -24.570 1.00 92.25 71 ALA A O 1
ATOM 564 N N . LEU A 1 72 ? 8.063 -0.627 -23.356 1.00 94.38 72 LEU A N 1
ATOM 565 C CA . LEU A 1 72 ? 7.665 0.200 -24.498 1.00 94.38 72 LEU A CA 1
ATOM 566 C C . LEU A 1 72 ? 8.865 0.915 -25.128 1.00 94.38 72 LEU A C 1
ATOM 568 O O . LEU A 1 72 ? 8.984 0.938 -26.350 1.00 94.38 72 LEU A O 1
ATOM 572 N N . ALA A 1 73 ? 9.777 1.457 -24.316 1.00 93.12 73 ALA A N 1
ATOM 573 C CA . ALA A 1 73 ? 10.998 2.089 -24.811 1.00 93.12 73 ALA A CA 1
ATOM 574 C C . ALA A 1 73 ? 11.901 1.086 -25.547 1.00 93.12 73 ALA A C 1
ATOM 576 O O . ALA A 1 73 ? 12.431 1.407 -26.610 1.00 93.12 73 ALA A O 1
ATOM 577 N N . TYR A 1 74 ? 12.029 -0.136 -25.021 1.00 85.31 74 TYR A N 1
ATOM 578 C CA . TYR A 1 74 ? 12.757 -1.223 -25.672 1.00 85.31 74 TYR A CA 1
ATOM 579 C C . TYR A 1 74 ? 12.136 -1.594 -27.021 1.00 85.31 74 TYR A C 1
ATOM 581 O O . TYR A 1 74 ? 12.827 -1.618 -28.036 1.00 85.31 74 TYR A O 1
ATOM 589 N N . ALA A 1 75 ? 10.820 -1.820 -27.051 1.00 89.75 75 ALA A N 1
ATOM 590 C CA . ALA A 1 75 ? 10.097 -2.159 -28.275 1.00 89.75 75 ALA A CA 1
ATOM 591 C C . ALA A 1 75 ? 10.173 -1.045 -29.333 1.00 89.75 75 ALA A C 1
ATOM 593 O O . ALA A 1 75 ? 10.238 -1.330 -30.526 1.00 89.75 75 ALA A O 1
ATOM 594 N N . ALA A 1 76 ? 10.206 0.219 -28.904 1.00 93.75 76 ALA A N 1
ATOM 595 C CA . ALA A 1 76 ? 10.380 1.372 -29.782 1.00 93.75 76 ALA A CA 1
ATOM 596 C C . ALA A 1 76 ? 11.832 1.571 -30.265 1.00 93.75 76 ALA A C 1
ATOM 598 O O . ALA A 1 76 ? 12.097 2.512 -31.010 1.00 93.75 76 ALA A O 1
ATOM 599 N N . GLY A 1 77 ? 12.784 0.740 -29.822 1.00 91.44 77 GLY A N 1
ATOM 600 C CA . GLY A 1 77 ? 14.209 0.910 -30.116 1.00 91.44 77 GLY A CA 1
ATOM 601 C C . GLY A 1 77 ? 14.838 2.139 -29.449 1.00 91.44 77 GLY A C 1
ATOM 602 O O . GLY A 1 77 ? 15.942 2.535 -29.809 1.00 91.44 77 GLY A O 1
ATOM 603 N N . LEU A 1 78 ? 14.144 2.751 -28.485 1.00 84.12 78 LEU A N 1
ATOM 604 C CA . LEU A 1 78 ? 14.583 3.943 -27.751 1.00 84.12 78 LEU A CA 1
ATOM 605 C C . LEU A 1 78 ? 15.371 3.597 -26.482 1.00 84.12 78 LEU A C 1
ATOM 607 O O . LEU A 1 78 ? 16.000 4.471 -25.890 1.00 84.12 78 LEU A O 1
ATOM 611 N N . ALA A 1 79 ? 15.338 2.334 -26.057 1.00 73.69 79 ALA A N 1
ATOM 612 C CA . ALA A 1 79 ? 16.129 1.830 -24.947 1.00 73.69 79 ALA A CA 1
ATOM 613 C C . ALA A 1 79 ? 16.840 0.535 -25.348 1.00 73.69 79 ALA A C 1
ATOM 615 O O . ALA A 1 79 ? 16.207 -0.408 -25.814 1.00 7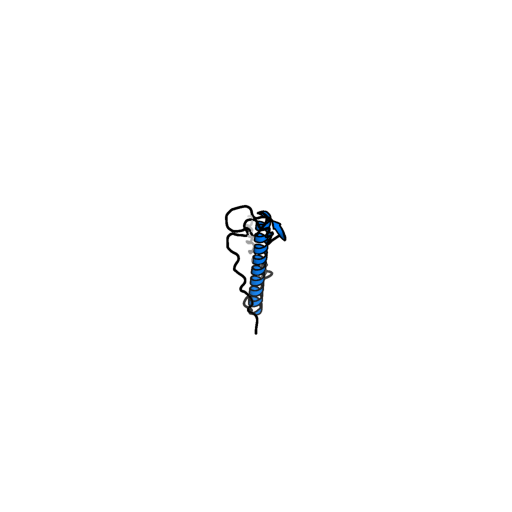3.69 79 ALA A O 1
ATOM 616 N N . VAL A 1 80 ? 18.149 0.466 -25.108 1.00 64.50 80 VAL A N 1
ATOM 617 C CA . VAL A 1 80 ? 18.881 -0.804 -25.054 1.00 64.50 80 VAL A CA 1
ATOM 618 C C . VAL A 1 80 ? 18.920 -1.201 -23.578 1.00 64.50 80 VAL A C 1
ATOM 620 O O . VAL A 1 80 ? 19.414 -0.411 -22.771 1.00 64.50 80 VAL A O 1
ATOM 623 N N . PRO A 1 81 ? 18.420 -2.381 -23.174 1.00 59.44 81 PRO A N 1
ATOM 624 C CA . PRO A 1 81 ? 18.673 -2.887 -21.844 1.00 59.44 81 PRO A CA 1
ATOM 625 C C . PRO A 1 81 ? 20.139 -3.320 -21.851 1.00 59.44 81 PRO A C 1
ATOM 627 O O . PRO A 1 81 ? 20.456 -4.452 -22.216 1.00 59.44 81 PRO A O 1
ATOM 630 N N . SER A 1 82 ? 21.044 -2.388 -21.539 1.00 59.72 82 SER A N 1
ATOM 631 C CA . SER A 1 82 ? 22.453 -2.710 -21.321 1.00 59.72 82 SER A CA 1
ATOM 632 C C . SER A 1 82 ? 22.513 -3.592 -20.079 1.00 59.72 82 SER A C 1
ATOM 634 O O . SER A 1 82 ? 22.314 -3.131 -18.956 1.00 59.72 82 SER A O 1
ATOM 636 N N . ARG A 1 83 ? 22.649 -4.900 -20.300 1.00 62.09 83 ARG A N 1
ATOM 637 C CA . ARG A 1 83 ? 22.704 -5.907 -19.236 1.00 62.09 83 ARG A CA 1
ATOM 638 C C . ARG A 1 83 ? 24.148 -6.221 -18.814 1.00 62.09 83 ARG A C 1
ATOM 640 O O . ARG A 1 83 ? 24.324 -6.884 -17.801 1.00 62.09 83 ARG A O 1
ATOM 647 N N . ASP A 1 84 ? 25.146 -5.752 -19.568 1.00 58.75 84 ASP A N 1
ATOM 648 C CA . ASP A 1 84 ? 26.569 -6.073 -19.408 1.00 58.75 84 ASP A CA 1
ATOM 649 C C . ASP A 1 84 ? 27.420 -4.996 -20.117 1.00 58.75 84 ASP A C 1
ATOM 651 O O . ASP A 1 84 ? 27.545 -5.001 -21.339 1.00 58.75 84 ASP A O 1
ATOM 655 N N . GLU A 1 85 ? 27.983 -4.037 -19.382 1.00 53.81 85 GLU A N 1
ATOM 656 C CA . GLU A 1 85 ? 29.158 -3.293 -19.855 1.00 53.81 85 GLU A CA 1
ATOM 657 C C . GLU A 1 85 ? 30.325 -3.619 -18.921 1.00 53.81 85 GLU A C 1
ATOM 659 O O . GLU A 1 85 ? 30.691 -2.847 -18.037 1.00 53.81 85 GLU A O 1
ATOM 664 N N . THR A 1 86 ? 30.927 -4.793 -19.123 1.00 59.75 86 THR A N 1
ATOM 665 C CA . THR A 1 86 ? 32.376 -4.910 -18.932 1.00 59.75 86 THR A CA 1
ATOM 666 C C . THR A 1 86 ? 33.029 -4.269 -20.162 1.00 59.75 86 THR A C 1
ATOM 668 O O . THR A 1 86 ? 32.732 -4.709 -21.276 1.00 59.75 86 THR A O 1
ATOM 671 N N . PRO A 1 87 ? 33.881 -3.234 -20.025 1.00 59.06 87 PRO A N 1
ATOM 672 C CA . PRO A 1 87 ? 34.572 -2.641 -21.164 1.00 59.06 87 PRO A CA 1
ATOM 673 C C . PRO A 1 87 ? 35.278 -3.732 -21.970 1.00 59.06 87 PRO A C 1
ATOM 675 O O . PRO A 1 87 ? 36.076 -4.490 -21.416 1.00 59.06 87 PRO A O 1
ATOM 678 N N . GLN A 1 88 ? 34.996 -3.819 -23.273 1.00 57.88 88 GLN A N 1
ATOM 679 C CA . GLN A 1 88 ? 35.826 -4.618 -24.173 1.00 57.88 88 GLN A CA 1
ATOM 680 C C . GLN A 1 88 ? 37.262 -4.106 -24.018 1.00 57.88 88 GLN A C 1
ATOM 682 O O . GLN A 1 88 ? 37.461 -2.888 -24.130 1.00 57.88 88 GLN A O 1
ATOM 687 N N . PRO A 1 89 ? 38.269 -4.958 -23.744 1.00 57.97 89 PRO A N 1
ATOM 688 C CA . PRO A 1 89 ? 39.637 -4.498 -23.863 1.00 57.97 89 PRO A CA 1
ATOM 689 C C . PRO A 1 89 ? 39.789 -4.005 -25.303 1.00 57.97 89 PRO A C 1
ATOM 691 O O . PRO A 1 89 ? 39.585 -4.759 -26.256 1.00 57.97 89 PRO A O 1
ATOM 694 N N . GLY A 1 90 ? 40.066 -2.707 -25.457 1.00 63.66 90 GLY A N 1
ATOM 695 C CA . GLY A 1 90 ? 40.401 -2.135 -26.756 1.00 63.66 90 GLY A CA 1
ATOM 696 C C . GLY A 1 90 ? 41.548 -2.928 -27.395 1.00 63.66 90 GLY A C 1
ATOM 697 O O . GLY A 1 90 ? 42.240 -3.673 -26.691 1.00 63.66 90 GLY A O 1
ATOM 698 N N . PRO A 1 91 ? 41.765 -2.804 -28.717 1.00 71.88 91 PRO A N 1
ATOM 699 C CA . PRO A 1 91 ? 42.829 -3.545 -29.381 1.00 71.88 91 PRO A CA 1
ATOM 700 C C . PRO A 1 91 ? 44.137 -3.341 -28.615 1.00 71.88 91 PRO A C 1
ATOM 702 O O . PRO A 1 91 ? 44.497 -2.204 -28.300 1.00 71.88 91 PRO A O 1
ATOM 705 N N . ALA A 1 92 ? 44.798 -4.451 -28.267 1.00 67.62 92 ALA A N 1
ATOM 706 C CA . ALA A 1 92 ? 46.046 -4.419 -27.524 1.00 67.62 92 ALA A CA 1
ATOM 707 C C . ALA A 1 92 ? 46.996 -3.442 -28.219 1.00 67.62 92 ALA A C 1
ATOM 709 O O . ALA A 1 92 ? 47.291 -3.594 -29.408 1.00 67.62 92 ALA A O 1
ATOM 710 N N . LEU A 1 93 ? 47.432 -2.415 -27.485 1.00 69.50 93 LEU A N 1
ATOM 711 C CA . LEU A 1 93 ? 48.476 -1.525 -27.969 1.00 69.50 93 LEU A CA 1
ATOM 712 C C . LEU A 1 93 ? 49.659 -2.406 -28.393 1.00 69.50 93 LEU A C 1
ATOM 714 O O . LEU A 1 93 ? 50.020 -3.323 -27.645 1.00 69.50 93 LEU A O 1
ATOM 718 N N . PRO A 1 94 ? 50.247 -2.179 -29.581 1.00 69.00 94 PRO A N 1
ATOM 719 C CA . PRO A 1 94 ? 51.434 -2.920 -29.971 1.00 69.00 94 PRO A CA 1
ATOM 720 C C . PRO A 1 94 ? 52.500 -2.735 -28.882 1.00 69.00 94 PRO A C 1
ATOM 722 O O . PRO A 1 94 ? 52.590 -1.643 -28.304 1.00 69.00 94 PRO A O 1
ATOM 725 N N . PRO A 1 95 ? 53.291 -3.779 -28.568 1.00 71.44 95 PRO A N 1
ATOM 726 C CA . PRO A 1 95 ? 54.302 -3.675 -27.528 1.00 71.44 95 PRO A CA 1
ATOM 727 C C . PRO A 1 95 ? 55.240 -2.505 -27.851 1.00 71.44 95 PRO A C 1
ATOM 729 O O . PRO A 1 95 ? 55.514 -2.256 -29.034 1.00 71.44 95 PRO A O 1
ATOM 732 N N . PRO A 1 96 ? 55.743 -1.774 -26.837 1.00 68.75 96 PRO A N 1
ATOM 733 C CA . PRO A 1 96 ? 56.729 -0.741 -27.093 1.00 68.75 96 PRO A CA 1
ATOM 734 C C . PRO A 1 96 ? 57.907 -1.393 -27.814 1.00 68.75 96 PRO A C 1
ATOM 736 O O . PRO A 1 96 ? 58.416 -2.429 -27.378 1.00 68.75 96 PRO A O 1
ATOM 739 N N . ARG A 1 97 ? 58.313 -0.812 -28.948 1.00 65.25 97 ARG A N 1
ATOM 740 C CA . ARG A 1 97 ? 59.528 -1.237 -29.648 1.00 65.25 97 ARG A CA 1
ATOM 741 C C . ARG A 1 97 ? 60.656 -1.200 -28.624 1.00 65.25 97 ARG A C 1
ATOM 743 O O . ARG A 1 97 ? 60.923 -0.138 -28.065 1.00 65.25 97 ARG A O 1
ATOM 750 N N . SER A 1 98 ? 61.250 -2.357 -28.340 1.00 63.06 98 SER A N 1
ATOM 751 C CA . SER A 1 98 ? 62.391 -2.472 -27.437 1.00 63.06 98 SER A CA 1
ATOM 752 C C . SER A 1 98 ? 63.417 -1.409 -27.812 1.00 63.06 98 SER A C 1
ATOM 754 O O . SER A 1 98 ? 63.839 -1.350 -28.970 1.00 63.06 98 SER A O 1
ATOM 756 N N . ALA A 1 99 ? 63.769 -0.554 -26.851 1.00 63.19 99 ALA A N 1
ATOM 757 C CA . ALA A 1 99 ? 64.845 0.408 -27.009 1.00 63.19 99 ALA A CA 1
ATOM 758 C C . ALA A 1 99 ? 66.093 -0.333 -27.504 1.00 63.19 99 ALA A C 1
ATOM 760 O O . ALA A 1 99 ? 66.468 -1.365 -26.943 1.00 63.19 99 ALA A O 1
ATOM 761 N N . ALA A 1 100 ? 66.692 0.168 -28.584 1.00 61.19 100 ALA A N 1
ATOM 762 C CA . ALA A 1 100 ? 67.960 -0.344 -29.075 1.00 61.19 100 ALA A CA 1
ATOM 763 C C . ALA A 1 100 ? 68.983 -0.330 -27.923 1.00 61.19 100 ALA A C 1
ATOM 765 O O . ALA A 1 100 ? 69.054 0.676 -27.207 1.00 61.19 100 ALA A O 1
ATOM 766 N N . PRO A 1 101 ? 69.751 -1.412 -27.703 1.00 56.25 101 PRO A N 1
ATOM 767 C CA . PRO A 1 101 ? 70.808 -1.378 -26.709 1.00 56.25 101 PRO A CA 1
ATOM 768 C C . PRO A 1 101 ? 71.834 -0.321 -27.124 1.00 56.25 101 PRO A C 1
ATOM 770 O O . PRO A 1 101 ? 72.268 -0.280 -28.275 1.00 56.25 101 PRO A O 1
ATOM 773 N N . LEU A 1 102 ? 72.196 0.544 -26.177 1.00 59.56 102 LEU A N 1
ATOM 774 C CA . LEU A 1 102 ? 73.358 1.417 -26.290 1.00 59.56 102 LEU A CA 1
ATOM 775 C C . LEU A 1 102 ? 74.571 0.521 -26.560 1.00 59.56 102 LEU A C 1
ATOM 777 O O . LEU A 1 102 ? 74.917 -0.317 -25.727 1.00 59.56 102 LEU A O 1
ATOM 781 N N . SER A 1 103 ? 75.156 0.657 -27.746 1.00 57.00 103 SER A N 1
ATOM 782 C CA . SER A 1 103 ? 76.332 -0.090 -28.176 1.00 57.00 103 SER A CA 1
ATOM 783 C C . SER A 1 103 ? 77.466 0.091 -27.166 1.00 57.00 103 SER A C 1
ATOM 785 O O . SER A 1 103 ? 78.056 1.165 -27.074 1.00 57.00 103 SER A O 1
ATOM 787 N N . ALA A 1 104 ? 77.775 -0.961 -26.411 1.00 57.12 104 ALA A N 1
ATOM 788 C CA . ALA A 1 104 ? 79.055 -1.101 -25.736 1.00 57.12 104 ALA A CA 1
ATOM 789 C C . ALA A 1 104 ? 80.056 -1.637 -26.764 1.00 57.12 104 ALA A C 1
ATOM 791 O O . ALA A 1 104 ? 79.857 -2.723 -27.307 1.00 57.12 104 ALA A O 1
ATOM 792 N N . GLY A 1 105 ? 81.100 -0.866 -27.057 1.00 57.88 105 GLY A N 1
ATOM 793 C CA . GLY A 1 105 ? 82.152 -1.302 -27.966 1.00 57.88 105 GLY A CA 1
ATOM 794 C C . GLY A 1 105 ? 83.053 -0.167 -28.425 1.00 57.88 105 GLY A C 1
ATOM 795 O O . GLY A 1 105 ? 83.045 0.169 -29.601 1.00 57.88 105 GLY A O 1
ATOM 796 N N . GLU A 1 106 ? 83.841 0.398 -27.511 1.00 57.06 106 GLU A N 1
ATOM 797 C CA . GLU A 1 106 ? 85.109 1.024 -27.889 1.00 57.06 106 GLU A CA 1
ATOM 798 C C . GLU A 1 106 ? 86.198 0.392 -27.016 1.00 57.06 106 GLU A C 1
ATOM 800 O O . GLU A 1 106 ? 86.350 0.702 -25.835 1.00 57.06 106 GLU A O 1
ATOM 805 N N . GLU A 1 107 ? 86.870 -0.609 -27.586 1.00 59.22 107 GLU A N 1
ATOM 806 C CA . GLU A 1 107 ? 88.094 -1.178 -27.039 1.00 59.22 107 GLU A CA 1
ATOM 807 C C . GLU A 1 107 ? 89.227 -0.165 -27.237 1.00 59.22 107 GLU A C 1
ATOM 809 O O . GLU A 1 107 ? 89.551 0.203 -28.366 1.00 59.22 107 GLU A O 1
ATOM 814 N N . LEU A 1 108 ? 89.841 0.278 -26.141 1.00 63.22 108 LEU A N 1
ATOM 815 C CA . LEU A 1 108 ? 91.106 1.008 -26.182 1.00 63.22 108 LEU A CA 1
ATOM 816 C C . LEU A 1 108 ? 92.258 -0.008 -26.205 1.00 63.22 108 LEU A C 1
ATOM 818 O O . LEU A 1 108 ? 92.302 -0.874 -25.324 1.00 63.22 108 LEU A O 1
ATOM 822 N N . PRO A 1 109 ? 93.208 0.071 -27.155 1.00 59.16 109 PRO A N 1
ATOM 823 C CA . PRO A 1 109 ? 94.360 -0.811 -27.139 1.00 59.16 109 PRO A CA 1
ATOM 824 C C . PRO A 1 109 ? 95.351 -0.370 -26.056 1.00 59.16 109 PRO A C 1
ATOM 826 O O . PRO A 1 109 ? 95.648 0.813 -25.896 1.00 59.16 109 PRO A O 1
ATOM 829 N N . LEU A 1 110 ? 95.879 -1.353 -25.328 1.00 54.56 110 LEU A N 1
ATOM 830 C CA . LEU A 1 110 ? 97.035 -1.209 -24.449 1.00 54.56 110 LEU A CA 1
ATOM 831 C C . LEU A 1 110 ? 98.314 -1.152 -25.293 1.00 54.56 110 LEU A C 1
ATOM 833 O O . LEU A 1 110 ? 98.713 -2.185 -25.828 1.00 54.56 110 LEU A O 1
ATOM 837 N N . PHE A 1 111 ? 98.950 0.020 -25.361 1.00 52.94 111 PHE A N 1
ATOM 838 C CA . PHE A 1 111 ? 100.397 0.193 -25.538 1.00 52.94 111 PHE A CA 1
ATOM 839 C C . PHE A 1 111 ? 100.860 1.469 -24.834 1.00 52.94 111 PHE A C 1
ATOM 841 O O . PHE A 1 111 ? 100.211 2.520 -25.034 1.00 52.94 111 PHE A O 1
#

Secondary structure (DSSP, 8-state):
-PPP----PPPPTTS-TTS-EE-TTT--EEPPPSSSSPPSSSSHHHHHHHHHHHHHHHHHHHHHHHHHHHHHHHHTTS-------PPPPPSPPPPPPPPPP-----PPP--

Foldseek 3Di:
DDDDPDDDPDPDPPDQQQPWDAAPQPRDTAHADDDDDGDNHRDPVSVVVVVVVVVVVVVVVVVVVVVVVQVVCVVVVNDDPCPDPPPDPDDPDPPPDPDDPDDDDDDDDDD